Protein AF-A0A328AJD8-F1 (afdb_monomer_lite)

Radius of gyration: 16.25 Å; chains: 1; bounding box: 30×47×34 Å

Foldseek 3Di:
DFKKKKFWAAPVGDTPDIDIDDDPDLVRVVVVNVVVDDQTKMWMAGVPRTRDIDHHDPPPDPPPDPPDD

pLDDT: mean 82.45, std 15.51, range [45.12, 96.44]

Secondary structure (DSSP, 8-state):
--EEEEEEE-TTS-EEEEEEEE-SSHHHHHHHHHT---SSEEEEEETTEEEEEE-PPP-----------

Organism: NCBI:txid2170551

Sequence (69 aa):
MPLYRLVVLDPQGRVTRRFEFRAGDDLVAEAAAEHLGDHRVKQLWEGARWVRTWAPPPSRAPEAGAKSH

Structure (mmCIF, N/CA/C/O backbone):
data_AF-A0A328AJD8-F1
#
_entry.id   AF-A0A328AJD8-F1
#
loop_
_atom_site.group_PDB
_atom_site.id
_atom_site.type_symbol
_atom_site.label_atom_id
_atom_site.label_alt_id
_atom_site.label_comp_id
_atom_site.label_asym_id
_atom_site.label_entity_id
_atom_site.label_seq_id
_atom_site.pdbx_PDB_ins_code
_atom_site.Cartn_x
_atom_site.Cartn_y
_atom_site.Cartn_z
_atom_site.occupancy
_atom_site.B_iso_or_equiv
_atom_site.auth_seq_id
_atom_site.auth_comp_id
_atom_site.auth_asym_id
_atom_site.auth_atom_id
_atom_site.pdbx_PDB_model_num
ATOM 1 N N . MET A 1 1 ? -2.046 -13.765 -12.146 1.00 82.25 1 MET A N 1
ATOM 2 C CA . MET A 1 1 ? -1.379 -12.567 -11.597 1.00 82.25 1 MET A CA 1
ATOM 3 C C . MET A 1 1 ? -2.180 -12.094 -10.399 1.00 82.25 1 MET A C 1
ATOM 5 O O . MET A 1 1 ? -3.377 -11.857 -10.583 1.00 82.25 1 MET A O 1
ATOM 9 N N . PRO A 1 2 ? -1.576 -12.055 -9.202 1.00 91.25 2 PRO A N 1
ATOM 10 C CA . PRO A 1 2 ? -2.227 -11.579 -7.987 1.00 91.25 2 PRO A CA 1
ATOM 11 C C . PRO A 1 2 ? -2.766 -10.148 -8.120 1.00 91.25 2 PRO A C 1
ATOM 13 O O . PRO A 1 2 ? -2.295 -9.350 -8.937 1.00 91.25 2 PRO A O 1
ATOM 16 N N . LEU A 1 3 ? -3.811 -9.855 -7.343 1.00 94.75 3 LEU A N 1
ATOM 17 C CA . LEU A 1 3 ? -4.439 -8.538 -7.285 1.00 94.75 3 LE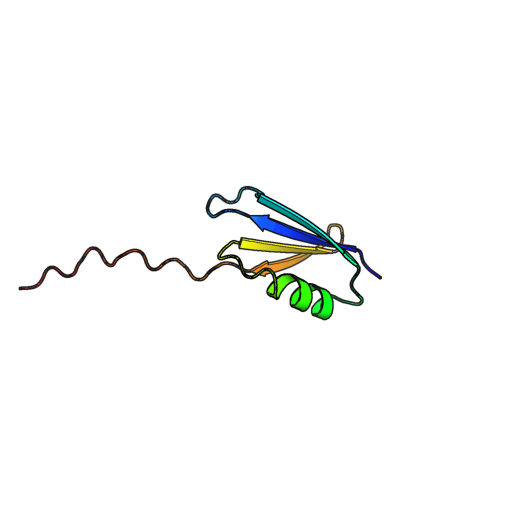U A CA 1
ATOM 18 C C . LEU A 1 3 ? -3.859 -7.754 -6.112 1.00 94.75 3 LEU A C 1
ATOM 20 O O . LEU A 1 3 ? -4.008 -8.154 -4.956 1.00 94.75 3 LEU A O 1
ATOM 24 N N . TYR A 1 4 ? -3.277 -6.604 -6.424 1.00 96.00 4 TYR A N 1
ATOM 25 C CA . TYR A 1 4 ? -2.737 -5.675 -5.452 1.00 96.00 4 TYR A CA 1
ATOM 26 C C . TYR A 1 4 ? -3.645 -4.467 -5.280 1.00 96.00 4 TYR A C 1
ATOM 28 O O . TYR A 1 4 ? -4.275 -3.985 -6.225 1.00 96.00 4 TYR A O 1
ATOM 36 N N . ARG A 1 5 ? -3.675 -3.955 -4.053 1.00 95.62 5 ARG A N 1
ATOM 37 C CA . ARG A 1 5 ? -4.357 -2.728 -3.671 1.00 95.62 5 ARG A CA 1
ATOM 38 C C . ARG A 1 5 ? -3.372 -1.794 -2.990 1.00 95.62 5 ARG A C 1
ATOM 40 O O . ARG A 1 5 ? -2.836 -2.110 -1.931 1.00 95.62 5 ARG A O 1
ATOM 47 N N . LEU A 1 6 ? -3.191 -0.616 -3.568 1.00 94.25 6 LEU A N 1
ATOM 48 C CA . LEU A 1 6 ? -2.444 0.476 -2.967 1.00 94.25 6 LEU A CA 1
ATOM 49 C C . LEU A 1 6 ? -3.411 1.484 -2.352 1.00 94.25 6 LEU A C 1
ATOM 51 O O . LEU A 1 6 ? -4.280 2.03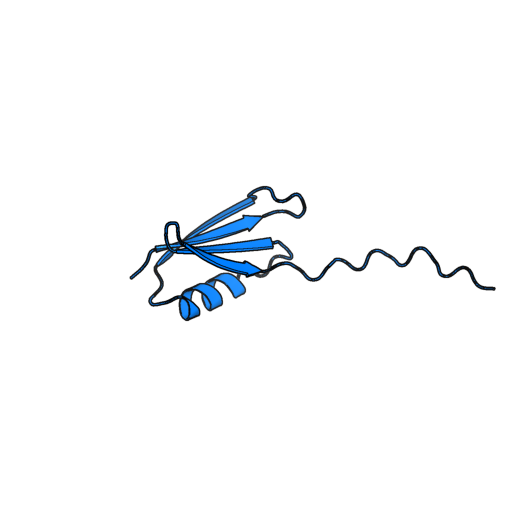5 -3.029 1.00 94.25 6 LEU A O 1
ATOM 55 N N . VAL A 1 7 ? -3.247 1.737 -1.062 1.00 93.50 7 VAL A N 1
ATOM 56 C CA . VAL A 1 7 ? -4.028 2.705 -0.295 1.00 93.50 7 VAL A CA 1
ATOM 57 C C . VAL A 1 7 ? -3.132 3.889 0.040 1.00 93.50 7 VAL A C 1
ATOM 59 O O . VAL A 1 7 ? -2.069 3.704 0.623 1.00 93.50 7 VAL A O 1
ATOM 62 N N . VAL A 1 8 ? -3.560 5.100 -0.310 1.00 91.25 8 VAL A N 1
ATOM 63 C CA . VAL A 1 8 ? -2.859 6.342 0.039 1.00 91.25 8 VAL A CA 1
ATOM 64 C C . VAL A 1 8 ? -3.606 7.020 1.176 1.00 91.25 8 VAL A C 1
ATOM 66 O O . VAL A 1 8 ? -4.795 7.327 1.048 1.00 91.25 8 VAL A O 1
ATOM 69 N N . LEU A 1 9 ? -2.906 7.273 2.273 1.00 89.25 9 LEU A N 1
ATOM 70 C CA . LEU A 1 9 ? -3.427 7.897 3.479 1.00 89.25 9 LEU A CA 1
ATOM 71 C C . LEU A 1 9 ? -2.920 9.338 3.602 1.00 89.25 9 LEU A C 1
ATOM 73 O O . LEU A 1 9 ? -1.775 9.632 3.256 1.00 89.25 9 LEU A O 1
ATOM 77 N N . ASP A 1 10 ? -3.759 10.242 4.098 1.00 86.38 10 ASP A N 1
ATOM 78 C CA . ASP A 1 10 ? -3.308 11.566 4.530 1.00 86.38 10 ASP A CA 1
ATOM 79 C C . ASP A 1 10 ? -2.540 11.487 5.873 1.00 86.38 10 ASP A C 1
ATOM 81 O O . ASP A 1 10 ? -2.524 10.428 6.507 1.00 86.38 10 ASP A O 1
ATOM 85 N N . PRO A 1 11 ? -1.905 12.579 6.340 1.00 81.88 11 PRO A N 1
ATOM 86 C CA . PRO A 1 11 ? -1.189 12.606 7.620 1.00 81.88 11 PRO A CA 1
ATOM 87 C C . PRO A 1 11 ? -2.024 12.219 8.856 1.00 81.88 11 PRO A C 1
ATOM 89 O O . PRO A 1 11 ? -1.467 11.741 9.839 1.00 81.88 11 PRO A O 1
ATOM 92 N N . GLN A 1 12 ? -3.346 12.393 8.823 1.00 84.81 12 GLN A N 1
ATOM 93 C CA . GLN A 1 12 ? -4.288 11.966 9.865 1.00 84.81 12 GLN A CA 1
ATOM 94 C C . GLN A 1 12 ? -4.686 10.483 9.743 1.00 84.81 12 GLN A C 1
ATOM 96 O O . GLN A 1 12 ? -5.510 10.001 10.520 1.00 84.81 12 GLN A O 1
ATOM 101 N N . GLY A 1 13 ? -4.138 9.757 8.763 1.00 85.06 13 GLY A N 1
ATOM 102 C CA . GLY A 1 13 ? -4.391 8.336 8.541 1.00 85.06 13 GLY A CA 1
ATOM 103 C C . GLY A 1 13 ? -5.683 8.024 7.783 1.00 85.06 13 GLY A C 1
ATOM 104 O O . GLY A 1 13 ? -6.084 6.860 7.741 1.00 85.06 13 GLY A O 1
ATOM 105 N N . ARG A 1 14 ? -6.361 9.008 7.175 1.00 89.31 14 ARG A N 1
ATOM 106 C CA . ARG A 1 14 ? -7.584 8.752 6.399 1.00 89.31 14 ARG A CA 1
ATOM 107 C C . ARG A 1 14 ? -7.233 8.382 4.970 1.00 89.31 14 ARG A C 1
ATOM 109 O O . ARG A 1 14 ? -6.316 8.925 4.361 1.00 89.31 14 ARG A O 1
ATOM 116 N N . VAL A 1 15 ? -8.012 7.467 4.403 1.00 91.44 15 VAL A N 1
ATOM 117 C CA . VAL A 1 15 ? -7.855 7.051 3.009 1.00 91.44 15 VAL A CA 1
ATOM 118 C C . VAL A 1 15 ? -8.229 8.201 2.080 1.00 91.44 15 VAL A C 1
ATOM 120 O O . VAL A 1 15 ? -9.374 8.642 2.062 1.00 91.44 15 VAL A O 1
ATOM 123 N N . THR A 1 16 ? -7.269 8.649 1.273 1.00 90.88 16 THR A N 1
ATOM 124 C CA . THR A 1 16 ? -7.477 9.691 0.255 1.00 90.88 16 THR A CA 1
ATOM 125 C C . THR A 1 16 ? -7.578 9.124 -1.149 1.00 90.88 16 THR A C 1
ATOM 127 O O . THR A 1 16 ? -8.299 9.674 -1.978 1.00 90.88 16 THR A O 1
ATOM 130 N N . ARG A 1 17 ? -6.860 8.033 -1.438 1.00 90.44 17 ARG A N 1
ATOM 131 C CA . ARG A 1 17 ? -6.903 7.346 -2.734 1.00 90.44 17 ARG A CA 1
ATOM 132 C C . ARG A 1 17 ? -6.743 5.843 -2.563 1.00 90.44 17 ARG A C 1
ATOM 134 O O . ARG A 1 17 ? -6.111 5.373 -1.615 1.00 90.44 17 ARG A O 1
ATOM 141 N N . ARG A 1 18 ? -7.308 5.101 -3.511 1.00 92.62 18 ARG A N 1
ATOM 142 C CA . ARG A 1 18 ? -7.179 3.650 -3.641 1.00 92.62 18 ARG A CA 1
ATOM 143 C C . ARG A 1 18 ? -6.920 3.312 -5.101 1.00 92.62 18 ARG A C 1
ATOM 145 O O . ARG A 1 18 ? -7.627 3.816 -5.967 1.00 92.62 18 ARG A O 1
ATOM 152 N N . PHE A 1 19 ? -5.936 2.460 -5.343 1.00 91.19 19 PHE A N 1
ATOM 153 C CA . PHE A 1 19 ? -5.611 1.935 -6.662 1.00 91.19 19 PHE A CA 1
ATOM 154 C C . PHE A 1 19 ? -5.590 0.417 -6.592 1.00 91.19 19 PHE A C 1
ATOM 156 O O . PHE A 1 19 ? -5.042 -0.147 -5.646 1.00 91.19 19 PHE A O 1
ATOM 163 N N . GLU A 1 20 ? -6.172 -0.234 -7.589 1.00 94.19 20 GLU A N 1
ATOM 164 C CA . GLU A 1 20 ? -6.153 -1.686 -7.724 1.00 94.19 20 GLU A CA 1
ATOM 165 C C . GLU A 1 20 ? -5.484 -2.041 -9.046 1.00 94.19 20 GLU A C 1
ATOM 167 O O . GLU A 1 20 ? -5.812 -1.474 -10.088 1.00 94.19 20 GLU A O 1
ATOM 172 N N . PHE A 1 21 ? -4.513 -2.946 -9.000 1.00 93.44 21 PHE A N 1
ATOM 173 C CA . PHE A 1 21 ? -3.748 -3.353 -10.172 1.00 93.44 21 PHE A CA 1
ATOM 174 C C . PHE A 1 21 ? -3.248 -4.788 -10.017 1.00 93.44 21 PHE A C 1
ATOM 176 O O . PHE A 1 21 ? -3.191 -5.331 -8.916 1.00 93.44 21 PHE A O 1
ATOM 183 N N . ARG A 1 22 ? -2.909 -5.436 -11.133 1.00 94.38 22 ARG A N 1
ATOM 184 C CA . ARG A 1 22 ? -2.331 -6.785 -11.124 1.00 94.38 22 ARG A CA 1
ATOM 185 C C . ARG A 1 22 ? -0.830 -6.701 -11.359 1.00 94.38 22 ARG A C 1
ATOM 187 O O . ARG A 1 22 ? -0.400 -5.985 -12.257 1.00 94.38 22 ARG A O 1
ATOM 194 N N . ALA A 1 23 ? -0.064 -7.460 -10.585 1.00 93.19 23 ALA A N 1
ATOM 195 C CA . ALA A 1 23 ? 1.385 -7.576 -10.723 1.00 93.19 23 ALA A CA 1
ATOM 196 C C . ALA A 1 23 ? 1.788 -9.057 -10.760 1.00 93.19 23 ALA A C 1
ATOM 198 O O . ALA A 1 23 ? 0.997 -9.929 -10.390 1.00 93.19 23 ALA A O 1
ATOM 199 N N . GLY A 1 24 ? 2.979 -9.348 -11.286 1.00 94.44 24 GLY A N 1
ATOM 200 C CA . GLY A 1 24 ? 3.514 -10.713 -11.321 1.00 94.44 24 GLY A CA 1
ATOM 201 C C . GLY A 1 24 ? 3.906 -11.217 -9.932 1.00 94.44 24 GLY A C 1
ATOM 202 O O . GLY A 1 24 ? 3.694 -12.389 -9.631 1.00 94.44 24 GLY A O 1
ATOM 203 N N . ASP A 1 25 ? 4.404 -10.306 -9.100 1.00 93.88 25 ASP A N 1
ATOM 204 C CA . ASP A 1 25 ? 4.986 -10.554 -7.786 1.00 93.88 25 ASP A CA 1
ATOM 205 C C . ASP A 1 25 ? 5.033 -9.252 -6.959 1.00 93.88 25 ASP A C 1
ATOM 207 O O . ASP A 1 25 ? 4.711 -8.164 -7.456 1.00 93.88 25 ASP A O 1
ATOM 211 N N . ASP A 1 26 ? 5.440 -9.380 -5.692 1.00 94.56 26 ASP A N 1
ATOM 212 C CA . ASP A 1 26 ? 5.512 -8.268 -4.739 1.00 94.56 26 ASP A CA 1
ATOM 213 C C . ASP A 1 26 ? 6.504 -7.191 -5.183 1.00 94.56 26 ASP A C 1
ATOM 215 O O . ASP A 1 26 ? 6.192 -6.009 -5.070 1.00 94.56 26 ASP A O 1
ATOM 219 N N . LEU A 1 27 ? 7.642 -7.571 -5.771 1.00 94.44 27 LEU A N 1
ATOM 220 C CA . LEU A 1 27 ? 8.689 -6.635 -6.181 1.00 94.44 27 LEU A CA 1
ATOM 221 C C . LEU A 1 27 ? 8.182 -5.698 -7.286 1.00 94.44 27 LEU A C 1
ATOM 223 O O . LEU A 1 27 ? 8.376 -4.482 -7.223 1.00 94.44 27 LEU A O 1
ATOM 227 N N . VAL A 1 28 ? 7.480 -6.250 -8.279 1.00 93.06 28 VAL A N 1
ATOM 228 C CA . VAL A 1 28 ? 6.838 -5.459 -9.340 1.00 93.06 28 VAL A CA 1
ATOM 229 C C . VAL A 1 28 ? 5.759 -4.544 -8.755 1.00 93.06 28 VAL A C 1
ATOM 231 O O . VAL A 1 28 ? 5.633 -3.388 -9.168 1.00 93.06 28 VAL A O 1
ATOM 234 N N . ALA A 1 29 ? 4.987 -5.033 -7.782 1.00 93.00 29 ALA A N 1
ATOM 235 C CA . ALA A 1 29 ? 3.945 -4.240 -7.141 1.00 93.00 29 ALA A CA 1
ATOM 236 C C . ALA A 1 29 ? 4.505 -3.092 -6.287 1.00 93.00 29 ALA A C 1
ATOM 238 O O . ALA A 1 29 ? 3.952 -1.989 -6.291 1.00 93.00 29 ALA A O 1
ATOM 239 N N . GLU A 1 30 ? 5.614 -3.327 -5.593 1.00 93.44 30 GLU A N 1
ATOM 240 C CA . GLU A 1 30 ? 6.339 -2.320 -4.827 1.00 93.44 30 GLU A CA 1
ATOM 241 C C . GLU A 1 30 ? 6.917 -1.234 -5.735 1.00 93.44 30 GLU A C 1
ATOM 243 O O . GLU A 1 30 ? 6.710 -0.050 -5.463 1.00 93.44 30 GLU A O 1
ATOM 248 N N . ALA A 1 31 ? 7.557 -1.615 -6.845 1.00 91.12 31 ALA A N 1
ATOM 249 C CA . ALA A 1 31 ? 8.089 -0.666 -7.822 1.00 91.12 31 ALA A CA 1
ATOM 250 C C . ALA A 1 31 ? 6.979 0.229 -8.407 1.00 91.12 31 ALA A C 1
ATOM 252 O O . ALA A 1 31 ? 7.122 1.451 -8.479 1.00 91.12 31 ALA A O 1
ATOM 253 N N . ALA A 1 32 ? 5.825 -0.357 -8.744 1.00 89.06 32 ALA A N 1
ATOM 254 C CA . ALA A 1 32 ? 4.663 0.399 -9.209 1.00 89.06 32 ALA A CA 1
ATOM 255 C C . ALA A 1 32 ? 4.119 1.364 -8.137 1.00 89.06 32 ALA A C 1
ATOM 257 O O . ALA A 1 32 ? 3.735 2.495 -8.446 1.00 89.06 32 ALA A O 1
ATOM 258 N N . ALA A 1 33 ? 4.097 0.942 -6.869 1.00 88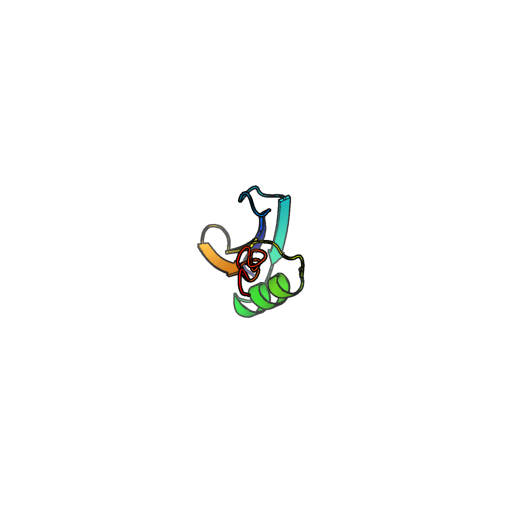.88 33 ALA A N 1
ATOM 259 C CA . ALA A 1 33 ? 3.624 1.760 -5.755 1.00 88.88 33 ALA A CA 1
ATOM 260 C C . ALA A 1 33 ? 4.586 2.903 -5.387 1.00 88.88 33 ALA A C 1
ATOM 262 O O . ALA A 1 33 ? 4.145 3.962 -4.917 1.00 88.88 33 ALA A O 1
ATOM 263 N N . GLU A 1 34 ? 5.890 2.721 -5.592 1.00 85.50 34 GLU A N 1
ATOM 264 C CA . GLU A 1 34 ? 6.909 3.721 -5.284 1.00 85.50 34 GLU A CA 1
ATOM 265 C C . GLU A 1 34 ? 6.749 4.984 -6.142 1.00 85.50 34 GLU A C 1
ATOM 267 O O . GLU A 1 34 ? 6.786 6.090 -5.600 1.00 85.50 34 GLU A O 1
ATOM 272 N N . HIS A 1 35 ? 6.418 4.827 -7.428 1.00 80.44 35 HIS A N 1
ATOM 273 C CA . HIS A 1 35 ? 6.265 5.929 -8.387 1.00 80.44 35 HIS A CA 1
ATOM 274 C C . HIS A 1 35 ? 5.116 6.911 -8.104 1.00 80.44 35 HIS A C 1
ATOM 276 O O . HIS A 1 35 ? 5.111 8.013 -8.650 1.00 80.44 35 HIS A O 1
ATOM 282 N N . LEU A 1 36 ? 4.166 6.582 -7.223 1.00 73.62 36 LEU A N 1
ATOM 283 C CA . LEU A 1 36 ? 3.078 7.485 -6.809 1.00 73.62 36 LEU A CA 1
ATOM 284 C C . LEU A 1 36 ? 3.558 8.528 -5.776 1.00 73.62 36 LEU A C 1
ATOM 286 O O . LEU A 1 36 ? 2.999 8.637 -4.689 1.00 73.62 36 LEU A O 1
ATOM 290 N N . GLY A 1 37 ? 4.655 9.225 -6.089 1.00 58.91 37 GLY A N 1
ATOM 291 C CA . GLY A 1 37 ? 5.432 10.149 -5.251 1.00 58.91 37 GLY A CA 1
ATOM 292 C C . GLY A 1 37 ? 4.689 11.377 -4.714 1.00 58.91 37 GLY A C 1
ATOM 293 O O . GLY A 1 37 ? 5.013 12.506 -5.055 1.00 58.91 37 GLY A O 1
ATOM 294 N N . ASP A 1 38 ? 3.745 11.165 -3.809 1.00 66.12 38 ASP A N 1
ATOM 295 C CA . ASP A 1 38 ? 3.091 12.204 -3.021 1.00 66.12 38 ASP A CA 1
ATOM 296 C C . ASP A 1 38 ? 3.445 11.960 -1.558 1.00 66.12 38 ASP A C 1
ATOM 298 O O . ASP A 1 38 ? 3.119 10.882 -1.078 1.00 66.12 38 ASP A O 1
ATOM 302 N N . HIS A 1 39 ? 4.089 12.922 -0.878 1.00 64.81 39 HIS A N 1
ATOM 303 C CA . HIS A 1 39 ? 4.504 12.987 0.544 1.00 64.81 39 HIS A CA 1
ATOM 304 C C . HIS A 1 39 ? 3.463 12.487 1.584 1.00 64.81 39 HIS A C 1
ATOM 306 O O . HIS A 1 39 ? 3.034 13.207 2.483 1.00 64.81 39 HIS A O 1
ATOM 312 N N . ARG A 1 40 ? 3.018 11.245 1.458 1.00 76.81 40 ARG A N 1
ATOM 313 C CA . ARG A 1 40 ? 1.842 10.640 2.076 1.00 76.81 40 ARG A CA 1
ATOM 314 C C . ARG A 1 40 ? 2.171 9.209 2.447 1.00 76.81 40 ARG A C 1
ATOM 316 O O . ARG A 1 40 ? 3.055 8.584 1.858 1.00 76.81 40 ARG A O 1
ATOM 323 N N . VAL A 1 41 ? 1.442 8.685 3.424 1.00 88.44 41 VAL A N 1
ATOM 324 C CA . VAL A 1 41 ? 1.593 7.285 3.809 1.00 88.44 41 VAL A CA 1
ATOM 325 C C . VAL A 1 41 ? 0.922 6.416 2.748 1.00 88.44 41 VAL A C 1
ATOM 327 O O . VAL A 1 41 ? -0.199 6.692 2.325 1.00 88.44 41 VAL A O 1
ATOM 330 N N . LYS A 1 42 ? 1.599 5.362 2.302 1.00 91.31 42 LYS A N 1
ATOM 331 C CA . LYS A 1 42 ? 1.097 4.403 1.313 1.00 91.31 42 LYS A CA 1
ATOM 332 C C . LYS A 1 42 ? 1.116 3.007 1.912 1.00 91.31 42 LYS A C 1
ATOM 334 O O . LYS A 1 42 ? 2.110 2.641 2.526 1.00 91.31 42 LYS A O 1
ATOM 339 N N . GLN A 1 43 ? 0.065 2.221 1.714 1.00 93.44 43 GLN A N 1
ATOM 340 C CA . GLN A 1 43 ? -0.001 0.820 2.134 1.00 93.44 43 GLN A CA 1
ATOM 341 C C . GLN A 1 43 ? -0.325 -0.067 0.935 1.00 93.44 43 GLN A C 1
ATOM 343 O O . GLN A 1 43 ? -1.348 0.141 0.280 1.00 93.44 43 GLN A O 1
ATOM 348 N N . LEU A 1 44 ? 0.529 -1.048 0.663 1.00 95.38 44 LEU A N 1
ATOM 349 C CA . LEU A 1 44 ? 0.332 -2.056 -0.371 1.00 95.38 44 LEU A CA 1
ATOM 350 C C . LEU A 1 44 ? -0.188 -3.351 0.250 1.00 95.38 44 LEU A C 1
ATOM 352 O O . LEU A 1 44 ? 0.347 -3.849 1.243 1.00 95.38 44 LEU A O 1
ATOM 356 N N . TRP A 1 45 ? -1.221 -3.892 -0.380 1.00 96.44 45 TRP A N 1
ATOM 357 C CA . TRP A 1 45 ? -1.895 -5.121 0.0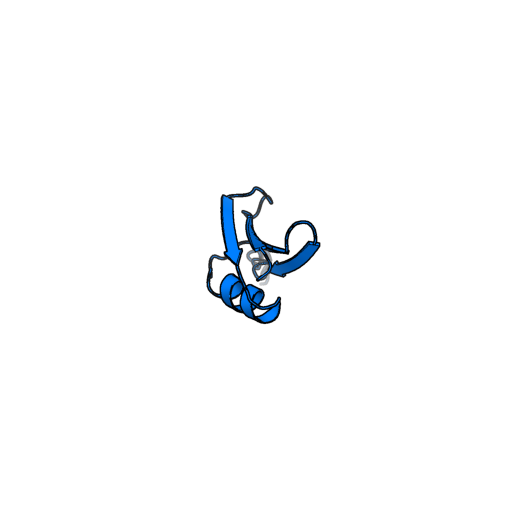03 1.00 96.44 4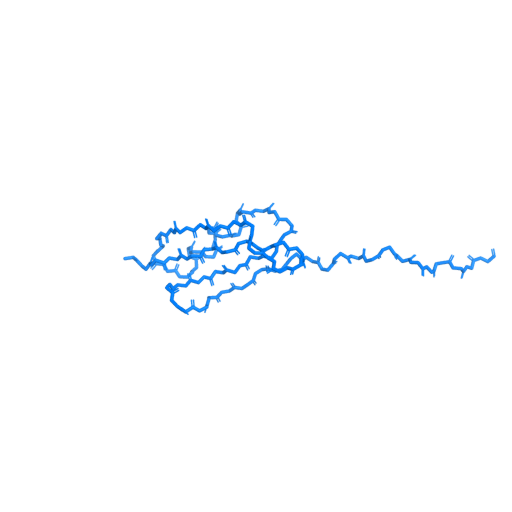5 TRP A CA 1
ATOM 358 C C . TRP A 1 45 ? -1.991 -6.043 -1.207 1.00 96.44 45 TRP A C 1
ATOM 360 O O . TRP A 1 45 ? -2.235 -5.565 -2.310 1.00 96.44 45 TRP A O 1
ATOM 370 N N . GLU A 1 46 ? -1.865 -7.346 -1.002 1.00 96.12 46 GLU A N 1
ATOM 371 C CA . GLU A 1 46 ? -2.197 -8.384 -1.977 1.00 96.12 46 GLU A CA 1
ATOM 372 C C . GLU A 1 46 ? -3.454 -9.109 -1.483 1.00 96.12 46 GLU A C 1
ATOM 374 O O . GLU A 1 46 ? -3.414 -9.881 -0.523 1.00 96.12 46 GLU A O 1
ATOM 379 N N . GLY A 1 47 ? -4.612 -8.815 -2.074 1.00 90.44 47 GLY A N 1
ATOM 380 C CA . GLY A 1 47 ? -5.895 -9.249 -1.515 1.00 90.44 47 GLY A CA 1
ATOM 381 C C . GLY A 1 47 ? -6.072 -8.790 -0.057 1.00 90.44 47 GLY A C 1
ATOM 382 O O . GLY A 1 47 ? -6.254 -7.601 0.203 1.00 90.44 47 GLY A O 1
ATOM 383 N N . ALA A 1 48 ? -6.033 -9.738 0.886 1.00 90.94 48 ALA A N 1
ATOM 384 C CA . ALA A 1 48 ? -6.095 -9.480 2.330 1.00 90.94 48 ALA A CA 1
ATOM 385 C C . ALA A 1 48 ? -4.714 -9.465 3.022 1.00 90.94 48 ALA A C 1
ATOM 387 O O . ALA A 1 48 ? -4.623 -9.100 4.195 1.00 90.94 48 ALA A O 1
ATOM 388 N N . ARG A 1 49 ? -3.640 -9.857 2.324 1.00 95.06 49 ARG A N 1
ATOM 389 C CA . ARG A 1 49 ? -2.273 -9.884 2.855 1.00 95.06 49 ARG A CA 1
ATOM 390 C C . ARG A 1 49 ? -1.676 -8.481 2.808 1.00 95.06 49 ARG A C 1
ATOM 392 O O . ARG A 1 49 ? -1.669 -7.842 1.760 1.00 95.06 49 ARG A O 1
ATOM 399 N N . TRP A 1 50 ? -1.154 -8.002 3.932 1.00 94.56 50 TRP A N 1
ATOM 400 C CA . TRP A 1 50 ? -0.347 -6.782 3.952 1.00 94.56 50 TRP A CA 1
ATOM 401 C C . TRP A 1 50 ? 1.044 -7.072 3.377 1.00 94.56 50 TRP A C 1
ATOM 403 O O . TRP A 1 50 ? 1.664 -8.065 3.757 1.00 94.56 50 TRP A O 1
ATOM 413 N N . VAL A 1 51 ? 1.519 -6.216 2.467 1.00 94.88 51 VAL A N 1
ATOM 414 C CA . VAL A 1 51 ? 2.822 -6.370 1.799 1.00 94.88 51 VAL A CA 1
ATOM 415 C C . VAL A 1 51 ? 3.827 -5.369 2.357 1.00 94.88 51 VAL A C 1
ATOM 417 O O . VAL A 1 51 ? 4.873 -5.761 2.866 1.00 94.88 51 VAL A O 1
ATOM 420 N N . ARG A 1 52 ? 3.517 -4.066 2.276 1.00 93.56 52 ARG A N 1
ATOM 421 C CA . ARG A 1 52 ? 4.444 -3.000 2.681 1.00 93.56 52 ARG A CA 1
ATOM 422 C C . ARG A 1 52 ? 3.736 -1.686 2.990 1.00 93.56 52 ARG A C 1
ATOM 424 O O . ARG A 1 52 ? 2.658 -1.405 2.468 1.00 93.56 52 ARG A O 1
ATOM 431 N N . THR A 1 53 ? 4.386 -0.848 3.797 1.00 91.56 53 THR A N 1
ATOM 432 C CA . THR A 1 53 ? 4.001 0.547 4.035 1.00 91.56 53 THR A CA 1
ATOM 433 C C . THR A 1 53 ? 5.172 1.477 3.710 1.00 91.56 53 THR A C 1
ATOM 435 O O . THR A 1 53 ? 6.306 1.197 4.096 1.00 91.56 53 THR A O 1
ATOM 438 N N . TRP A 1 54 ? 4.894 2.604 3.056 1.00 89.69 54 TRP A N 1
ATOM 439 C CA . TRP A 1 54 ? 5.820 3.729 2.912 1.00 89.69 54 TRP A CA 1
ATOM 440 C C . TRP A 1 54 ? 5.281 4.896 3.724 1.00 89.69 54 TRP A C 1
ATOM 442 O O . TRP A 1 54 ? 4.119 5.263 3.567 1.00 89.69 54 TRP A O 1
ATOM 452 N N . ALA A 1 55 ? 6.115 5.487 4.571 1.00 83.69 55 ALA A N 1
ATOM 453 C CA . ALA A 1 55 ? 5.805 6.731 5.257 1.00 83.69 55 ALA A CA 1
ATOM 454 C C . ALA A 1 55 ? 6.693 7.846 4.688 1.00 83.69 55 ALA A C 1
ATOM 456 O O . ALA A 1 55 ? 7.850 7.575 4.349 1.00 83.69 55 ALA A O 1
ATOM 457 N N . PRO A 1 56 ? 6.188 9.086 4.574 1.00 74.62 56 PRO A N 1
ATOM 458 C CA . PRO A 1 56 ? 7.063 10.214 4.310 1.00 74.62 56 PRO A CA 1
ATOM 459 C C . PRO A 1 56 ? 8.085 10.324 5.452 1.00 74.62 56 PRO A C 1
ATOM 461 O O . PRO A 1 56 ? 7.790 9.902 6.578 1.00 74.62 56 PRO A O 1
ATOM 464 N N . PRO A 1 57 ? 9.280 10.887 5.196 1.00 68.12 57 PRO A N 1
ATOM 465 C CA . PRO A 1 57 ? 10.191 11.213 6.281 1.00 68.12 57 PRO A CA 1
ATOM 466 C C . PRO A 1 57 ? 9.432 12.066 7.305 1.00 68.12 57 PRO A C 1
ATOM 468 O O . PRO A 1 57 ? 8.597 12.884 6.897 1.00 68.12 57 PRO A O 1
ATOM 471 N N . PRO A 1 58 ? 9.674 11.881 8.615 1.00 64.44 58 PRO A N 1
ATOM 472 C CA . PRO A 1 58 ? 9.056 12.736 9.613 1.00 64.44 58 PRO A CA 1
ATOM 473 C C . PRO A 1 58 ? 9.344 14.182 9.213 1.00 64.44 58 PRO A C 1
ATOM 475 O O . PRO A 1 58 ? 10.507 14.546 9.021 1.00 64.44 58 PRO A O 1
ATOM 478 N N . SER A 1 59 ? 8.292 14.987 9.022 1.00 58.94 59 SER A N 1
ATOM 479 C CA . SER A 1 59 ? 8.454 16.430 8.882 1.00 58.94 59 SER A CA 1
ATOM 480 C C . SER A 1 59 ? 9.302 16.865 10.065 1.00 58.94 59 SER A C 1
ATOM 482 O O . SER A 1 59 ? 8.850 16.752 11.204 1.00 58.94 59 SER A O 1
ATOM 484 N N . ARG A 1 60 ? 10.541 17.310 9.816 1.00 52.31 60 ARG A N 1
ATOM 485 C CA . ARG A 1 60 ? 11.293 18.062 10.818 1.00 52.31 60 ARG A CA 1
ATOM 486 C C . ARG A 1 60 ? 10.349 19.176 11.253 1.00 52.31 60 ARG A C 1
ATOM 488 O O . ARG A 1 60 ? 10.039 20.058 10.454 1.00 52.31 60 ARG A O 1
ATOM 495 N N . ALA A 1 61 ? 9.826 19.084 12.474 1.00 54.88 61 ALA A N 1
ATOM 496 C CA . ALA A 1 61 ? 9.199 20.226 13.108 1.00 54.88 61 ALA A CA 1
ATOM 497 C C . ALA A 1 61 ? 10.196 21.392 12.993 1.00 54.88 61 ALA A C 1
ATOM 499 O O . ALA A 1 61 ? 11.404 21.138 13.079 1.00 54.88 61 ALA A O 1
ATOM 500 N N . PRO A 1 62 ? 9.754 22.640 12.756 1.00 51.66 62 PRO A N 1
ATOM 501 C CA . PRO A 1 62 ? 10.671 23.761 12.884 1.00 51.66 62 PRO A CA 1
ATOM 502 C C . PRO A 1 62 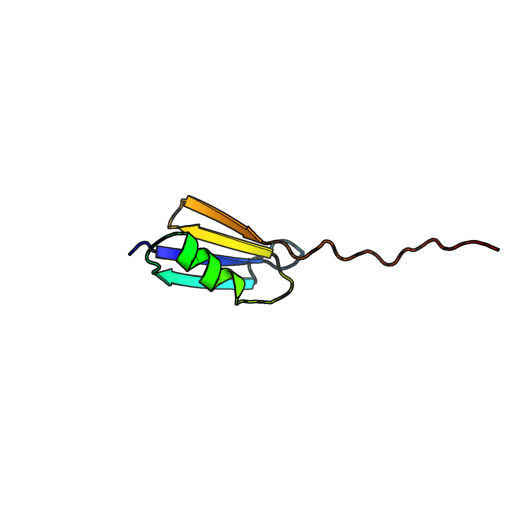? 11.302 23.650 14.274 1.00 51.66 62 PRO A C 1
ATOM 504 O O . PRO A 1 62 ? 10.577 23.489 15.257 1.00 51.66 62 PRO A O 1
ATOM 507 N N . GLU A 1 63 ? 12.633 23.647 14.356 1.00 55.75 63 GLU A N 1
ATOM 508 C CA . GLU A 1 63 ? 13.345 23.749 15.628 1.00 55.75 63 GLU A CA 1
ATOM 509 C C . GLU A 1 63 ? 12.924 25.063 16.297 1.00 55.75 63 GLU A C 1
ATOM 511 O O . GLU A 1 63 ? 13.508 26.125 16.093 1.00 55.75 63 GLU A O 1
ATOM 516 N N . ALA A 1 64 ? 11.855 25.009 17.085 1.00 56.16 64 ALA A N 1
ATOM 517 C CA . ALA A 1 64 ? 11.499 26.045 18.027 1.00 56.16 64 ALA A CA 1
ATOM 518 C C . ALA A 1 64 ? 12.498 25.944 19.183 1.00 56.16 64 ALA A C 1
ATOM 520 O O . ALA A 1 64 ? 12.229 25.282 20.182 1.00 56.16 64 ALA A O 1
ATOM 521 N N . GLY A 1 65 ? 13.681 26.547 19.030 1.00 49.53 65 GLY A N 1
ATOM 522 C CA . GLY A 1 65 ? 14.642 26.571 20.130 1.00 49.53 65 GLY A CA 1
ATOM 523 C C . GLY A 1 65 ? 16.097 26.877 19.804 1.00 49.53 65 GLY A C 1
ATOM 524 O O . GLY A 1 65 ? 16.962 26.240 20.386 1.00 49.53 65 GLY A O 1
ATOM 525 N N . ALA A 1 66 ? 16.400 27.887 18.989 1.00 45.12 66 ALA A N 1
ATOM 526 C CA . ALA A 1 66 ? 17.678 28.591 19.124 1.00 45.12 66 ALA A CA 1
ATOM 527 C C . ALA A 1 66 ? 17.449 29.888 19.919 1.00 45.12 66 ALA A C 1
ATOM 529 O O . ALA A 1 66 ? 17.452 30.989 19.379 1.00 45.12 66 ALA A O 1
ATOM 530 N N . LYS A 1 67 ? 17.197 29.750 21.228 1.00 53.81 67 LYS A N 1
ATOM 531 C CA . LYS A 1 67 ? 17.556 30.803 22.188 1.00 53.81 67 LYS A CA 1
ATOM 532 C C . LYS A 1 67 ? 19.045 30.638 22.481 1.00 53.81 67 LYS A C 1
ATOM 534 O O . LYS A 1 67 ? 19.414 29.663 23.126 1.00 53.81 67 LYS A O 1
ATOM 539 N N . SER A 1 68 ? 19.864 31.563 21.995 1.00 50.22 68 SER A N 1
ATOM 540 C CA . SER A 1 68 ? 21.231 31.929 22.428 1.00 50.22 68 SER A CA 1
ATOM 541 C C . SER A 1 68 ? 21.666 33.015 21.431 1.00 50.22 68 SER A C 1
ATOM 543 O O . SER A 1 68 ? 21.559 32.769 20.236 1.00 50.22 68 SER A O 1
ATOM 545 N N . HIS A 1 69 ? 22.071 34.234 21.766 1.00 48.25 69 HIS A N 1
ATOM 546 C CA . HIS A 1 69 ? 22.693 34.825 22.948 1.00 48.25 69 HIS A CA 1
ATOM 547 C C . HIS A 1 69 ? 22.327 36.318 22.941 1.00 48.25 69 HIS A C 1
ATOM 549 O O . HIS A 1 69 ? 22.255 36.880 21.823 1.00 48.25 69 HIS A O 1
#